Protein AF-A0A536VSL9-F1 (afdb_monomer)

Radius of gyration: 26.96 Å; Cα contacts (8 Å, |Δi|>4): 251; chains: 1; bounding box: 71×62×64 Å

pLDDT: mean 79.62, std 23.48, range [31.78, 98.75]

Mean predicted aligned error: 13.74 Å

Nearest PDB structures (foldseek):
  2zze-assembly2_B  TM=9.470E-01  e=4.689E-09  Pyrococcus horikoshii
  2zzf-assembly1_A  TM=9.453E-01  e=5.265E-09  Pyrococcus horikoshii
  2zzg-assembly1_A  TM=8.365E-01  e=2.085E-09  Pyrococcus horikoshii
  2ztg-assembly1_A  TM=9.487E-01  e=1.994E-08  Archaeoglobus fulgidus
  3wqy-assembly1_B  TM=8.021E-01  e=8.865E-09  Archaeoglobus fulgidus DSM 4304

Structure (mmCIF, N/CA/C/O backbone):
data_AF-A0A536VSL9-F1
#
_entry.id   AF-A0A536VSL9-F1
#
loop_
_atom_site.group_PDB
_atom_site.id
_atom_site.type_symbol
_atom_site.label_atom_id
_atom_site.label_alt_id
_atom_site.label_comp_id
_atom_site.label_asym_id
_atom_site.label_entity_id
_atom_site.label_seq_id
_atom_site.pdbx_PDB_ins_code
_atom_site.Cartn_x
_atom_site.Cartn_y
_atom_site.Cartn_z
_atom_site.occupancy
_atom_site.B_iso_or_equiv
_atom_site.auth_seq_id
_atom_site.auth_comp_id
_atom_site.auth_asym_id
_atom_site.auth_atom_id
_atom_site.pdbx_PDB_model_num
ATOM 1 N N . MET A 1 1 ? 54.864 -41.691 -30.977 1.00 49.59 1 MET A N 1
ATOM 2 C CA . MET A 1 1 ? 54.601 -41.263 -29.586 1.00 49.59 1 MET A CA 1
ATOM 3 C C . MET A 1 1 ? 53.127 -41.503 -29.324 1.00 49.59 1 MET A C 1
ATOM 5 O O . MET A 1 1 ? 52.297 -40.751 -29.809 1.00 49.59 1 MET A O 1
ATOM 9 N N . SER A 1 2 ? 52.822 -42.640 -28.704 1.00 42.19 2 SER A N 1
ATOM 10 C CA . SER A 1 2 ? 51.462 -43.147 -28.490 1.00 42.19 2 SER A CA 1
ATOM 11 C C . SER A 1 2 ? 50.954 -42.714 -27.110 1.00 42.19 2 SER A C 1
ATOM 13 O O . SER A 1 2 ? 51.758 -42.710 -26.176 1.00 42.19 2 SER A O 1
ATOM 15 N N . PRO A 1 3 ? 49.666 -42.371 -26.936 1.00 56.09 3 PRO A N 1
ATOM 16 C CA . PRO A 1 3 ? 49.126 -42.047 -25.624 1.00 56.09 3 PRO A CA 1
ATOM 17 C C . PRO A 1 3 ? 48.778 -43.335 -24.867 1.00 56.09 3 PRO A C 1
ATOM 19 O O . PRO A 1 3 ? 48.124 -44.231 -25.398 1.00 56.09 3 PRO A O 1
ATOM 22 N N . THR A 1 4 ? 49.225 -43.434 -23.620 1.00 57.88 4 THR A N 1
ATOM 23 C CA . THR A 1 4 ? 48.797 -44.472 -22.679 1.00 57.88 4 THR A CA 1
ATOM 24 C C . THR A 1 4 ? 47.417 -44.130 -22.096 1.00 57.88 4 THR A C 1
ATOM 26 O O . THR A 1 4 ? 47.161 -42.966 -21.781 1.00 57.88 4 THR A O 1
ATOM 29 N N . PRO A 1 5 ? 46.514 -45.112 -21.917 1.00 50.06 5 PRO A N 1
ATOM 30 C CA . PRO A 1 5 ? 45.227 -44.903 -21.262 1.00 50.06 5 PRO A CA 1
ATOM 31 C C . PRO A 1 5 ? 45.381 -44.990 -19.737 1.00 50.06 5 PRO A C 1
ATOM 33 O O . PRO A 1 5 ? 46.105 -45.843 -19.219 1.00 50.06 5 PRO A O 1
ATOM 36 N N . ARG A 1 6 ? 44.687 -44.119 -18.996 1.00 48.09 6 ARG A N 1
ATOM 37 C CA . ARG A 1 6 ? 44.617 -44.200 -17.532 1.00 48.09 6 ARG A CA 1
ATOM 38 C C . ARG A 1 6 ? 43.507 -45.176 -17.138 1.00 48.09 6 ARG A C 1
ATOM 40 O O . ARG A 1 6 ? 42.355 -45.001 -17.521 1.00 48.09 6 ARG A O 1
ATOM 47 N N . VAL A 1 7 ? 43.895 -46.203 -16.392 1.00 47.47 7 VAL A N 1
ATOM 48 C CA . VAL A 1 7 ? 43.052 -47.270 -15.842 1.00 47.47 7 VAL A CA 1
ATOM 49 C C . VAL A 1 7 ? 42.151 -46.711 -14.733 1.00 47.47 7 VAL A C 1
ATOM 51 O O . VAL A 1 7 ? 42.641 -46.051 -13.817 1.00 47.47 7 VAL A O 1
ATOM 54 N N . ALA A 1 8 ? 40.846 -46.981 -14.815 1.00 44.00 8 ALA A N 1
ATOM 55 C CA . ALA A 1 8 ? 39.887 -46.784 -13.730 1.00 44.00 8 ALA A CA 1
ATOM 56 C C . ALA A 1 8 ? 39.933 -47.997 -12.783 1.00 44.00 8 ALA A C 1
ATOM 58 O O . ALA A 1 8 ? 39.901 -49.139 -13.242 1.00 44.00 8 ALA A O 1
ATOM 59 N N . GLY A 1 9 ? 40.049 -47.752 -11.476 1.00 38.94 9 GLY A N 1
ATOM 60 C CA . GLY A 1 9 ? 40.022 -48.797 -10.448 1.00 38.94 9 GLY A CA 1
ATOM 61 C C . GLY A 1 9 ? 38.589 -49.252 -10.121 1.00 38.94 9 GLY A C 1
ATOM 62 O O . GLY A 1 9 ? 37.676 -48.430 -10.215 1.00 38.94 9 GLY A O 1
ATOM 63 N N . PRO A 1 10 ? 38.372 -50.527 -9.744 1.00 40.69 10 PRO A N 1
ATOM 64 C CA . PRO A 1 10 ? 37.062 -51.055 -9.378 1.00 40.69 10 PRO A CA 1
ATOM 65 C C . PRO A 1 10 ? 36.842 -51.082 -7.852 1.00 40.69 10 PRO A C 1
ATOM 67 O O . PRO A 1 10 ? 37.787 -51.255 -7.085 1.00 40.69 10 PRO A O 1
ATOM 70 N N . GLY A 1 11 ? 35.574 -50.984 -7.447 1.00 38.06 11 GLY A N 1
ATOM 71 C CA . GLY A 1 11 ? 35.075 -51.219 -6.085 1.00 38.06 11 GLY A CA 1
ATOM 72 C C . GLY A 1 11 ? 34.230 -50.042 -5.585 1.00 38.06 11 GLY A C 1
ATOM 73 O O . GLY A 1 11 ? 34.657 -48.901 -5.677 1.00 38.06 11 GLY A O 1
ATOM 74 N N . GLU A 1 12 ? 33.019 -50.190 -5.067 1.00 36.84 12 GLU A N 1
ATOM 75 C CA . GLU A 1 12 ? 32.182 -51.353 -4.795 1.00 36.84 12 GLU A CA 1
ATOM 76 C C . GLU A 1 12 ? 30.760 -50.820 -4.530 1.00 36.84 12 GLU A C 1
ATOM 78 O O . GLU A 1 12 ? 30.573 -49.644 -4.212 1.00 36.84 12 GLU A O 1
ATOM 83 N N . GLN A 1 13 ? 29.761 -51.663 -4.765 1.00 34.75 13 GLN A N 1
ATOM 84 C CA . GLN A 1 13 ? 28.334 -51.350 -4.740 1.00 34.75 13 GLN A CA 1
ATOM 85 C C . GLN A 1 13 ? 27.783 -51.118 -3.320 1.00 34.75 13 GLN A C 1
ATOM 87 O O . GLN A 1 13 ? 28.243 -51.734 -2.373 1.00 34.75 13 GLN A O 1
ATOM 92 N N . ALA A 1 14 ? 26.723 -50.298 -3.275 1.00 35.72 14 ALA A N 1
ATOM 93 C CA . ALA A 1 14 ? 25.501 -50.407 -2.463 1.00 35.72 14 ALA A CA 1
ATOM 94 C C . ALA A 1 14 ? 25.585 -50.562 -0.928 1.00 35.72 14 ALA A C 1
ATOM 96 O O . ALA A 1 14 ? 26.041 -51.574 -0.427 1.00 35.72 14 ALA A O 1
ATOM 97 N N . ASP A 1 15 ? 24.953 -49.628 -0.203 1.00 36.41 15 ASP A N 1
ATOM 98 C CA . ASP A 1 15 ? 24.080 -49.942 0.947 1.00 36.41 15 ASP A CA 1
ATOM 99 C C . ASP A 1 15 ? 23.302 -48.674 1.361 1.00 36.41 15 ASP A C 1
ATOM 101 O O . ASP A 1 15 ? 23.872 -47.611 1.589 1.00 36.41 15 ASP A O 1
ATOM 105 N N . ALA A 1 16 ? 21.986 -48.641 1.151 1.00 37.78 16 ALA A N 1
ATOM 106 C CA . ALA A 1 16 ? 20.950 -49.035 2.109 1.00 37.78 16 ALA A CA 1
ATOM 107 C C . ALA A 1 16 ? 20.692 -47.985 3.210 1.00 37.78 16 ALA A C 1
ATOM 109 O O . ALA A 1 16 ? 21.520 -47.682 4.062 1.00 37.78 16 ALA A O 1
ATOM 110 N N . CYS A 1 17 ? 19.470 -47.451 3.175 1.00 41.66 17 CYS A N 1
ATOM 111 C CA . CYS A 1 17 ? 18.843 -46.640 4.211 1.00 41.66 17 CYS A CA 1
ATOM 112 C C . CYS A 1 17 ? 18.723 -47.452 5.515 1.00 41.66 17 CYS A C 1
ATOM 114 O O . CYS A 1 17 ? 18.020 -48.468 5.516 1.00 41.66 17 CYS A O 1
ATOM 116 N N . PRO A 1 18 ? 19.337 -47.033 6.638 1.00 40.91 18 PRO A N 1
ATOM 117 C CA . PRO A 1 18 ? 19.103 -47.685 7.911 1.00 40.91 18 PRO A CA 1
ATOM 118 C C . PRO A 1 18 ? 17.904 -47.030 8.604 1.00 40.91 18 PRO A C 1
ATOM 120 O O . PRO A 1 18 ? 17.982 -45.940 9.167 1.00 40.91 18 PRO A O 1
ATOM 123 N N . LEU A 1 19 ? 16.776 -47.727 8.491 1.00 34.19 19 LEU A N 1
ATOM 124 C CA . LEU A 1 19 ? 15.775 -47.983 9.527 1.00 34.19 19 LEU A CA 1
ATOM 125 C C . LEU A 1 19 ? 15.792 -47.084 10.778 1.00 34.19 19 LEU A C 1
ATOM 127 O O . LEU A 1 19 ? 16.711 -47.099 11.595 1.00 34.19 19 LEU A O 1
ATOM 131 N N . GLN A 1 20 ? 14.636 -46.447 10.983 1.00 48.12 20 GLN A N 1
ATOM 132 C CA . GLN A 1 20 ? 13.841 -46.551 12.212 1.00 48.12 20 GLN A CA 1
ATOM 133 C C . GLN A 1 20 ? 14.631 -46.686 13.515 1.00 48.12 20 GLN A C 1
ATOM 135 O O . GLN A 1 20 ? 14.811 -47.767 14.079 1.00 48.12 20 GLN A O 1
ATOM 140 N N . ARG A 1 21 ? 14.947 -45.531 14.096 1.00 38.38 21 ARG A N 1
ATOM 141 C CA . ARG A 1 21 ? 15.192 -45.433 15.530 1.00 38.38 21 ARG A CA 1
ATOM 142 C C . ARG A 1 21 ? 13.845 -45.356 16.254 1.00 38.38 21 ARG A C 1
ATOM 144 O O . ARG A 1 21 ? 13.354 -44.281 16.579 1.00 38.38 21 ARG A O 1
ATOM 151 N N . CYS A 1 22 ? 13.241 -46.521 16.490 1.00 34.16 22 CYS A N 1
ATOM 152 C CA . CYS A 1 22 ? 12.203 -46.700 17.505 1.00 34.16 22 CYS A CA 1
ATOM 153 C C . CYS A 1 22 ? 12.775 -46.290 18.872 1.00 34.16 22 CYS A C 1
ATOM 155 O O . CYS A 1 22 ? 13.448 -47.091 19.524 1.00 34.16 22 CYS A O 1
ATOM 157 N N . LEU A 1 23 ? 12.515 -45.062 19.329 1.00 37.44 23 LEU A N 1
ATOM 158 C CA . LEU A 1 23 ? 12.654 -44.748 20.748 1.00 37.44 23 LEU A CA 1
ATOM 159 C C . LEU A 1 23 ? 11.422 -45.283 21.479 1.00 37.44 23 LEU A C 1
ATOM 161 O O . LEU A 1 23 ? 10.321 -44.749 21.375 1.00 37.44 23 LEU A O 1
ATOM 165 N N . ARG A 1 24 ? 11.636 -46.369 22.225 1.00 36.47 24 ARG A N 1
ATOM 166 C CA . ARG A 1 24 ? 10.722 -46.847 23.260 1.00 36.47 24 ARG A CA 1
ATOM 167 C C . ARG A 1 24 ? 10.603 -45.764 24.333 1.00 36.47 24 ARG A C 1
ATOM 169 O O . ARG A 1 24 ? 11.552 -45.555 25.082 1.00 36.47 24 ARG A O 1
ATOM 176 N N . ILE A 1 25 ? 9.445 -45.121 24.440 1.00 40.94 25 ILE A N 1
ATOM 177 C CA . ILE A 1 25 ? 9.066 -44.382 25.646 1.00 40.94 25 ILE A CA 1
ATOM 178 C C . ILE A 1 25 ? 8.183 -45.333 26.449 1.00 40.94 25 ILE A C 1
ATOM 180 O O . ILE A 1 25 ? 7.006 -45.513 26.154 1.00 40.94 25 ILE A O 1
ATOM 184 N N . SER A 1 26 ? 8.795 -46.024 27.408 1.00 36.81 26 SER A N 1
ATOM 185 C CA . SER A 1 26 ? 8.072 -46.782 28.424 1.00 36.81 26 SER A CA 1
ATOM 186 C C . SER A 1 26 ? 8.012 -45.955 29.701 1.00 36.81 26 SER A C 1
ATOM 188 O O . SER A 1 26 ? 9.016 -45.376 30.104 1.00 36.81 26 SER A O 1
ATOM 190 N N . SER A 1 27 ? 6.858 -46.039 30.360 1.00 36.03 27 SER A N 1
ATOM 191 C CA . SER A 1 27 ? 6.592 -45.709 31.765 1.00 36.03 27 SER A CA 1
ATOM 192 C C . SER A 1 27 ? 5.923 -44.359 32.064 1.00 36.03 27 SER A C 1
ATOM 194 O O . SER A 1 27 ? 6.547 -43.373 32.429 1.00 36.03 27 SER A O 1
ATOM 196 N N . THR A 1 28 ? 4.589 -44.404 31.980 1.00 44.69 28 THR A N 1
ATOM 197 C CA . THR A 1 28 ? 3.643 -44.095 33.072 1.00 44.69 28 THR A CA 1
ATOM 198 C C . THR A 1 28 ? 3.826 -42.795 33.863 1.00 44.69 28 THR A C 1
ATOM 200 O O . THR A 1 28 ? 4.454 -42.787 34.919 1.00 44.69 28 THR A O 1
ATOM 203 N N . ALA A 1 29 ? 3.082 -41.762 33.465 1.00 39.06 29 ALA A N 1
ATOM 204 C CA . ALA A 1 29 ? 2.339 -40.917 34.398 1.00 39.06 29 ALA A CA 1
ATOM 205 C C . ALA A 1 29 ? 1.127 -40.321 33.671 1.00 39.06 29 ALA A C 1
ATOM 207 O O . ALA A 1 29 ? 1.242 -39.732 32.601 1.00 39.06 29 ALA A O 1
ATOM 208 N N . SER A 1 30 ? -0.044 -40.559 34.252 1.00 47.94 30 SER A N 1
ATOM 209 C CA . SER A 1 30 ? -1.348 -40.148 33.757 1.00 47.94 30 SER A CA 1
ATOM 210 C C . SER A 1 30 ? -1.517 -38.636 33.887 1.00 47.94 30 SER A C 1
ATOM 212 O O . SER A 1 30 ? -1.572 -38.106 34.994 1.00 47.94 30 SER A O 1
ATOM 214 N N . ALA A 1 31 ? -1.632 -37.961 32.752 1.00 40.19 31 ALA A N 1
ATOM 215 C CA . ALA A 1 31 ? -2.385 -36.727 32.616 1.00 40.19 31 ALA A CA 1
ATOM 216 C C . ALA A 1 31 ? -2.907 -36.703 31.178 1.00 40.19 31 ALA A C 1
ATOM 218 O O . ALA A 1 31 ? -2.162 -36.428 30.240 1.00 40.19 31 ALA A O 1
ATOM 219 N N . ASN A 1 32 ? -4.182 -37.056 31.001 1.00 45.00 32 ASN A N 1
ATOM 220 C CA . ASN A 1 32 ? -4.891 -36.852 29.743 1.00 45.00 32 ASN A CA 1
ATOM 221 C C . ASN A 1 32 ? -4.967 -35.347 29.473 1.00 45.00 32 ASN A C 1
ATOM 223 O O . ASN A 1 32 ? -5.921 -34.681 29.870 1.00 45.00 32 ASN A O 1
ATOM 227 N N . ILE A 1 33 ? -3.967 -34.810 28.787 1.00 44.03 33 ILE A N 1
ATOM 228 C CA . ILE A 1 33 ? -4.129 -33.587 28.020 1.00 44.03 33 ILE A CA 1
ATOM 229 C C . ILE A 1 33 ? -4.331 -34.060 26.588 1.00 44.03 33 ILE A C 1
ATOM 231 O O . ILE A 1 33 ? -3.380 -34.314 25.853 1.00 44.03 33 ILE A O 1
ATOM 235 N N . CYS A 1 34 ? -5.599 -34.223 26.210 1.00 31.78 34 CYS A N 1
ATOM 236 C CA . CYS A 1 34 ? -5.987 -34.177 24.810 1.00 31.78 34 CYS A CA 1
ATOM 237 C C . CYS A 1 34 ? -5.637 -32.773 24.312 1.00 31.78 34 CYS A C 1
ATOM 239 O O . CYS A 1 34 ? -6.433 -31.849 24.454 1.00 31.78 34 CYS A O 1
ATOM 241 N N . ILE A 1 35 ? -4.425 -32.594 23.792 1.00 46.09 35 ILE A N 1
ATOM 242 C CA . ILE A 1 35 ? -4.116 -31.445 22.950 1.00 46.09 35 ILE A CA 1
ATOM 243 C C . ILE A 1 35 ? -4.846 -31.748 21.640 1.00 46.09 35 ILE A C 1
ATOM 245 O O . ILE A 1 35 ? -4.475 -32.722 20.981 1.00 46.09 35 ILE A O 1
ATOM 249 N N . PRO A 1 36 ? -5.918 -31.023 21.272 1.00 40.22 36 PRO A N 1
ATOM 250 C CA . PRO A 1 36 ? -6.515 -31.230 19.970 1.00 40.22 36 PRO A CA 1
ATOM 251 C C . PRO A 1 36 ? -5.444 -30.895 18.934 1.00 40.22 36 PRO A C 1
ATOM 253 O O . PRO A 1 36 ? -4.818 -29.834 18.975 1.00 40.22 36 PRO A O 1
ATOM 256 N N . GLU A 1 37 ? -5.224 -31.835 18.029 1.00 45.62 37 GLU A N 1
ATOM 257 C CA . GLU A 1 37 ? -4.345 -31.770 16.866 1.00 45.62 37 GLU A CA 1
ATOM 258 C C . GLU A 1 37 ? -4.908 -30.760 15.842 1.00 45.62 37 GLU A C 1
ATOM 260 O O . GLU A 1 37 ? -5.257 -31.113 14.724 1.00 45.62 37 GLU A O 1
ATOM 265 N N . LEU A 1 38 ? -5.114 -29.503 16.261 1.00 43.00 38 LEU A N 1
ATOM 266 C CA . LEU A 1 38 ? -5.757 -28.460 15.455 1.00 43.00 38 LEU A CA 1
ATOM 267 C C . LEU A 1 38 ? -5.401 -27.024 15.884 1.00 43.00 38 LEU A C 1
ATOM 269 O O . LEU A 1 38 ? -6.200 -26.109 15.728 1.00 43.00 38 LEU A O 1
ATOM 273 N N . PHE A 1 39 ? -4.206 -26.807 16.434 1.00 40.22 39 PHE A N 1
ATOM 274 C CA . PHE A 1 39 ? -3.676 -25.457 16.688 1.00 40.22 39 PHE A CA 1
ATOM 275 C C . PHE A 1 39 ? -2.197 -25.341 16.299 1.00 40.22 39 PHE A C 1
ATOM 277 O O . PHE A 1 39 ? -1.392 -24.702 16.976 1.00 40.22 39 PHE A O 1
ATOM 284 N N . LEU A 1 40 ? -1.823 -25.961 15.178 1.00 42.62 40 LEU A N 1
ATOM 285 C CA . LEU A 1 40 ? -0.590 -25.602 14.490 1.00 42.62 40 LEU A CA 1
ATOM 286 C C . LEU A 1 40 ? -0.900 -24.451 13.528 1.00 42.62 40 LEU A C 1
ATOM 288 O O . LEU A 1 40 ? -1.488 -24.650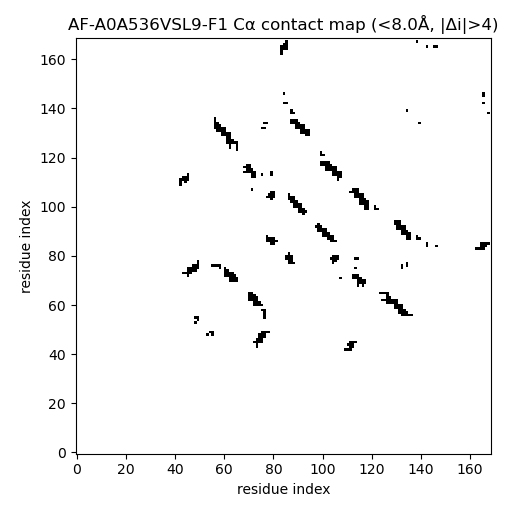 12.472 1.00 42.62 40 LEU A O 1
ATOM 292 N N . THR A 1 41 ? -0.487 -23.251 13.935 1.00 43.12 41 THR A N 1
ATOM 293 C CA . THR A 1 41 ? -0.093 -22.148 13.050 1.00 43.12 41 THR A CA 1
ATOM 294 C C . THR A 1 41 ? -1.117 -21.741 11.992 1.00 43.12 41 THR A C 1
ATOM 296 O O . THR A 1 41 ? -0.934 -22.013 10.806 1.00 43.12 41 THR A O 1
ATOM 299 N N . ASP A 1 42 ? -2.106 -20.941 12.389 1.00 48.22 42 ASP A N 1
ATOM 300 C CA . ASP A 1 42 ? -2.641 -19.933 11.472 1.00 48.22 42 ASP A CA 1
ATOM 301 C C . ASP A 1 42 ? -1.561 -18.849 11.316 1.00 48.22 42 ASP A C 1
ATOM 303 O O . ASP A 1 42 ? -1.605 -17.759 11.888 1.00 48.22 42 ASP A O 1
ATOM 307 N N . ALA A 1 43 ? -0.474 -19.204 10.629 1.00 51.22 43 ALA A N 1
ATOM 308 C CA . ALA A 1 43 ? 0.358 -18.206 9.996 1.00 51.22 43 ALA A CA 1
ATOM 309 C C . ALA A 1 43 ? -0.558 -17.577 8.944 1.00 51.22 43 ALA A C 1
ATOM 311 O O . ALA A 1 43 ? -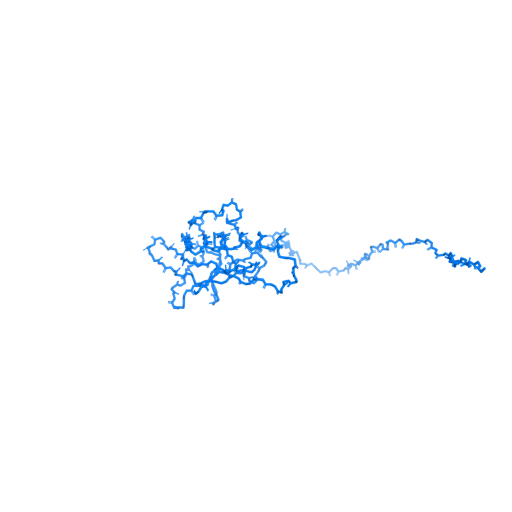0.738 -18.144 7.869 1.00 51.22 43 ALA A O 1
ATOM 312 N N . MET A 1 44 ? -1.218 -16.477 9.317 1.00 66.56 44 MET A N 1
ATOM 313 C CA . MET A 1 44 ? -2.208 -15.776 8.503 1.00 66.56 44 MET A CA 1
ATOM 314 C C . MET A 1 44 ? -1.534 -15.187 7.263 1.00 66.56 44 MET A C 1
ATOM 316 O O . MET A 1 44 ? -1.192 -14.004 7.223 1.00 66.56 44 MET A O 1
ATOM 320 N N . ILE A 1 45 ? -1.297 -16.025 6.256 1.00 90.56 45 ILE A N 1
ATOM 321 C CA . ILE A 1 45 ? -0.768 -15.602 4.965 1.00 90.56 45 ILE A CA 1
ATOM 322 C C . ILE A 1 45 ? -1.741 -14.566 4.406 1.00 90.56 45 ILE A C 1
ATOM 324 O O . ILE A 1 45 ? -2.915 -14.859 4.177 1.00 90.56 45 ILE A O 1
ATOM 328 N N . THR A 1 46 ? -1.250 -13.352 4.175 1.00 96.25 46 THR A N 1
ATOM 329 C CA . THR A 1 46 ? -2.055 -12.294 3.572 1.00 96.25 46 THR A CA 1
ATOM 330 C C . THR A 1 46 ? -2.397 -12.688 2.134 1.00 96.25 46 THR A C 1
ATOM 332 O O . THR A 1 46 ? -1.503 -12.974 1.333 1.00 96.25 46 THR A O 1
ATOM 335 N N . ALA A 1 47 ? -3.678 -12.660 1.763 1.00 97.69 47 ALA A N 1
ATOM 336 C CA . ALA A 1 47 ? -4.085 -12.876 0.377 1.00 97.69 47 ALA A CA 1
ATOM 337 C C . ALA A 1 47 ? -3.644 -11.692 -0.508 1.00 97.69 47 ALA A C 1
ATOM 339 O O . ALA A 1 47 ? -4.008 -10.537 -0.274 1.00 97.69 47 ALA A O 1
ATOM 340 N N . LEU A 1 48 ? -2.835 -11.972 -1.531 1.00 97.75 48 LEU A N 1
ATOM 341 C CA . LEU A 1 48 ? -2.184 -10.961 -2.369 1.00 97.75 48 LEU A CA 1
ATOM 342 C C . LEU A 1 48 ? -2.998 -10.694 -3.640 1.00 97.75 48 LEU A C 1
ATOM 344 O O . LEU A 1 48 ? -2.683 -11.221 -4.704 1.00 97.75 48 LEU A O 1
ATOM 348 N N . LEU A 1 49 ? -4.025 -9.850 -3.530 1.00 98.31 49 LEU A N 1
ATOM 349 C CA . LEU A 1 49 ? -5.011 -9.596 -4.592 1.00 98.31 49 LEU A CA 1
ATOM 350 C C . LEU A 1 49 ? -4.388 -9.045 -5.886 1.00 98.31 49 LEU A C 1
ATOM 352 O O . LEU A 1 49 ? -4.883 -9.307 -6.976 1.00 98.31 49 LEU A O 1
ATOM 356 N N . PHE A 1 50 ? -3.264 -8.329 -5.782 1.00 96.88 50 PHE A N 1
ATOM 357 C CA . PHE A 1 50 ? -2.536 -7.798 -6.941 1.00 96.88 50 PHE A CA 1
ATOM 358 C C . PHE A 1 50 ? -1.936 -8.882 -7.853 1.00 96.88 50 PHE A C 1
ATOM 360 O O . PHE A 1 50 ? -1.483 -8.564 -8.952 1.00 96.88 50 PHE A O 1
ATOM 367 N N . ARG A 1 51 ? -1.860 -10.140 -7.392 1.00 95.75 51 ARG A N 1
ATOM 368 C CA . ARG A 1 51 ? -1.433 -11.273 -8.229 1.00 95.75 51 ARG A CA 1
ATOM 369 C C . ARG A 1 51 ? -2.540 -11.743 -9.165 1.00 95.75 51 ARG A C 1
ATOM 371 O O . ARG A 1 51 ? -2.224 -12.231 -10.244 1.00 95.75 51 ARG A O 1
ATOM 378 N N . ASP A 1 52 ? -3.791 -11.582 -8.746 1.00 97.12 52 ASP A N 1
ATOM 379 C CA . ASP A 1 52 ? -4.965 -12.001 -9.508 1.00 97.12 52 ASP A CA 1
ATOM 380 C C . ASP A 1 52 ? -5.421 -10.885 -10.457 1.00 97.12 52 ASP A C 1
ATOM 382 O O . ASP A 1 52 ? -5.721 -11.142 -11.621 1.00 97.12 52 ASP A O 1
ATOM 386 N N . ASP A 1 53 ? -5.407 -9.633 -9.984 1.00 97.81 53 ASP A N 1
ATOM 387 C CA . ASP A 1 53 ? -5.700 -8.445 -10.789 1.00 97.81 53 ASP A CA 1
ATOM 388 C C . ASP A 1 53 ? -4.719 -7.305 -10.472 1.00 97.81 53 ASP A C 1
ATOM 390 O O . ASP A 1 53 ? -4.816 -6.612 -9.456 1.00 97.81 53 ASP A O 1
ATOM 394 N N . ALA A 1 54 ? -3.769 -7.081 -11.383 1.00 96.81 54 ALA A N 1
ATOM 395 C CA . ALA A 1 54 ? -2.759 -6.033 -11.253 1.00 96.81 54 ALA A CA 1
ATOM 396 C C . ALA A 1 54 ? -3.318 -4.602 -11.414 1.00 96.81 54 ALA A C 1
ATOM 398 O O . ALA A 1 54 ? -2.617 -3.641 -11.080 1.00 96.81 54 ALA A O 1
ATOM 399 N N . TYR A 1 55 ? -4.545 -4.448 -11.926 1.00 97.81 55 TYR A N 1
ATOM 400 C CA . TYR A 1 55 ? -5.200 -3.157 -12.167 1.00 97.81 55 TYR A CA 1
ATOM 401 C C . TYR A 1 55 ? -6.227 -2.786 -11.092 1.00 97.81 55 TYR A C 1
ATOM 403 O O . TYR A 1 55 ? -6.790 -1.686 -11.146 1.00 97.81 55 TYR A O 1
ATOM 411 N N . LEU A 1 56 ? -6.447 -3.658 -10.105 1.00 98.31 56 LEU A N 1
ATOM 412 C CA . LEU A 1 56 ? -7.322 -3.391 -8.972 1.00 98.31 56 LEU A CA 1
ATOM 413 C C . LEU A 1 56 ? -6.755 -2.254 -8.106 1.00 98.31 56 LEU A C 1
ATOM 415 O O . LEU A 1 56 ? -5.642 -2.335 -7.585 1.00 98.31 56 LEU A O 1
ATOM 419 N N . LYS A 1 57 ? -7.534 -1.178 -7.956 1.00 98.44 57 LYS A N 1
ATOM 420 C CA . LYS A 1 57 ? -7.100 0.073 -7.295 1.00 98.44 57 LYS A CA 1
ATOM 421 C C . LYS A 1 57 ? -7.660 0.242 -5.892 1.00 98.44 57 LYS A C 1
ATOM 423 O O . LYS A 1 57 ? -7.092 0.975 -5.087 1.00 98.44 57 LYS A O 1
ATOM 428 N N . THR A 1 58 ? -8.781 -0.419 -5.627 1.00 98.44 58 THR A N 1
ATOM 429 C CA . THR A 1 58 ? -9.464 -0.400 -4.341 1.00 98.44 58 THR A CA 1
ATOM 430 C C . THR A 1 58 ? -9.909 -1.801 -3.954 1.00 98.44 58 THR A C 1
ATOM 432 O O . THR A 1 58 ? -10.182 -2.639 -4.812 1.00 98.44 58 THR A O 1
ATOM 435 N N . ALA A 1 59 ? -9.951 -2.078 -2.655 1.00 98.50 59 ALA A N 1
ATOM 436 C CA . ALA A 1 59 ? -10.427 -3.349 -2.113 1.00 98.50 59 ALA A CA 1
ATOM 437 C C . ALA A 1 59 ? -10.903 -3.161 -0.670 1.00 98.50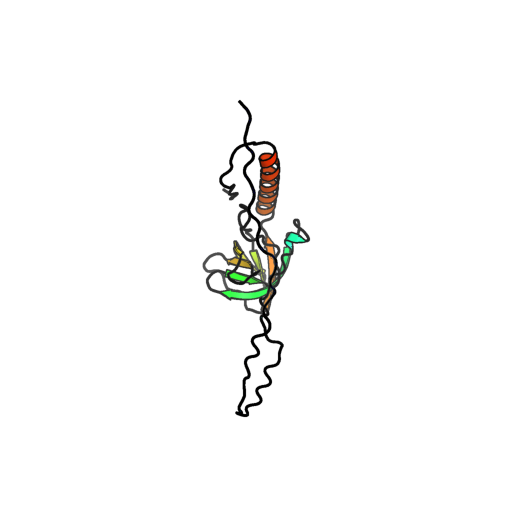 59 ALA A C 1
ATOM 439 O O . ALA A 1 59 ? -10.651 -2.126 -0.067 1.00 98.50 59 ALA A O 1
ATOM 440 N N . SER A 1 60 ? -11.565 -4.164 -0.100 1.00 98.44 60 SER A N 1
ATOM 441 C CA . SER A 1 60 ? -11.883 -4.216 1.331 1.00 98.44 60 SER A CA 1
ATOM 442 C C . SER A 1 60 ? -11.014 -5.274 2.005 1.00 98.44 60 SER A C 1
ATOM 444 O O . SER A 1 60 ? -10.856 -6.364 1.452 1.00 98.44 60 SER A O 1
ATOM 446 N N . ALA A 1 61 ? -10.497 -4.995 3.200 1.00 98.25 61 ALA A N 1
ATOM 447 C CA . ALA A 1 61 ? -9.780 -5.979 4.016 1.00 98.25 61 ALA A CA 1
ATOM 448 C C . ALA A 1 61 ? -10.048 -5.787 5.503 1.00 98.25 61 ALA A C 1
ATOM 450 O O . ALA A 1 61 ? -10.470 -4.716 5.941 1.00 98.25 61 ALA A O 1
ATOM 451 N N . ARG A 1 62 ? -9.769 -6.837 6.270 1.00 98.25 62 ARG A N 1
ATOM 452 C CA . ARG A 1 62 ? -9.868 -6.846 7.725 1.00 98.25 62 ARG A CA 1
ATOM 453 C C . ARG A 1 62 ? -8.485 -6.715 8.352 1.00 98.25 62 ARG A C 1
ATOM 455 O O . ARG A 1 62 ? -7.544 -7.385 7.925 1.00 98.25 62 ARG A O 1
ATOM 462 N N . VAL A 1 63 ? -8.383 -5.894 9.391 1.00 97.81 63 VAL A N 1
ATOM 463 C CA . VAL A 1 63 ? -7.165 -5.744 10.193 1.00 97.81 63 VAL A CA 1
ATOM 464 C C . VAL A 1 63 ? -6.917 -7.011 11.001 1.00 97.81 63 VAL A C 1
ATOM 466 O O . VAL A 1 63 ? -7.780 -7.442 11.766 1.00 97.81 63 VAL A O 1
ATOM 469 N N . LEU A 1 64 ? -5.735 -7.601 10.840 1.00 96.12 64 LEU A N 1
ATOM 470 C CA . LEU A 1 64 ? -5.306 -8.775 11.602 1.00 96.12 64 LEU A CA 1
ATOM 471 C C . LEU A 1 64 ? -4.416 -8.397 12.779 1.00 96.12 64 LEU A C 1
ATOM 473 O O . LEU A 1 64 ? -4.568 -8.948 13.866 1.00 96.12 64 LEU A O 1
ATOM 477 N N . ALA A 1 65 ? -3.505 -7.449 12.571 1.00 94.81 65 ALA A N 1
ATOM 478 C CA . ALA A 1 65 ? -2.589 -6.997 13.604 1.00 94.81 65 ALA A CA 1
ATOM 479 C C . ALA A 1 65 ? -2.225 -5.528 13.412 1.00 94.81 65 ALA A C 1
ATOM 481 O O . ALA A 1 65 ? -2.143 -5.017 12.292 1.00 94.81 65 ALA A O 1
ATOM 482 N N . VAL A 1 66 ? -1.962 -4.859 14.532 1.00 94.62 66 VAL A N 1
ATOM 483 C CA . VAL A 1 66 ? -1.403 -3.512 14.555 1.00 94.62 66 VAL A CA 1
ATOM 484 C C . VAL A 1 66 ? -0.249 -3.493 15.541 1.00 94.62 66 VAL A C 1
ATOM 486 O O . VAL A 1 66 ? -0.415 -3.814 16.716 1.00 94.62 66 VAL A O 1
ATOM 489 N N . HIS A 1 67 ? 0.925 -3.108 15.064 1.00 89.06 67 HIS A N 1
ATOM 490 C CA . HIS A 1 67 ? 2.144 -3.041 15.860 1.00 89.06 67 HIS A CA 1
ATOM 491 C C . HIS A 1 67 ? 2.879 -1.725 15.575 1.00 89.06 67 HIS A C 1
ATOM 493 O O . HIS A 1 67 ? 2.442 -0.909 14.763 1.00 89.06 67 HIS A O 1
ATOM 499 N N . GLU A 1 68 ? 4.019 -1.499 16.225 1.00 87.88 68 GLU A N 1
ATOM 500 C CA . GLU A 1 68 ? 4.751 -0.234 16.107 1.00 87.88 68 GLU A CA 1
ATOM 501 C C . GLU A 1 68 ? 5.125 0.120 14.662 1.00 87.88 68 GLU A C 1
ATOM 503 O O . GLU A 1 68 ? 4.938 1.254 14.229 1.00 87.88 68 GLU A O 1
ATOM 508 N N . LEU A 1 69 ? 5.563 -0.887 13.905 1.00 88.12 69 LEU A N 1
ATOM 509 C CA . LEU A 1 69 ? 6.082 -0.732 12.548 1.00 88.12 69 LEU A CA 1
ATOM 510 C C . LEU A 1 69 ? 5.004 -0.665 11.450 1.00 88.12 69 LEU A C 1
ATOM 512 O O . LEU A 1 69 ? 5.353 -0.489 10.285 1.00 88.12 69 LEU A O 1
ATOM 516 N N . GLY A 1 70 ? 3.718 -0.861 11.767 1.00 94.94 70 GLY A N 1
ATOM 517 C CA . GLY A 1 70 ? 2.672 -0.927 10.743 1.00 94.94 70 GLY A CA 1
ATOM 518 C C . GLY A 1 70 ? 1.449 -1.784 11.068 1.00 94.94 70 GLY A C 1
ATOM 519 O O . GLY A 1 70 ? 1.227 -2.198 12.206 1.00 94.94 70 GLY A O 1
ATOM 520 N N . ILE A 1 71 ? 0.651 -2.006 10.026 1.00 97.25 71 ILE A N 1
ATOM 521 C CA . ILE A 1 71 ? -0.657 -2.669 10.052 1.00 97.25 71 ILE A CA 1
ATOM 522 C C . ILE A 1 71 ? -0.612 -3.886 9.121 1.00 97.25 71 ILE A C 1
ATOM 524 O O . ILE A 1 71 ? -0.190 -3.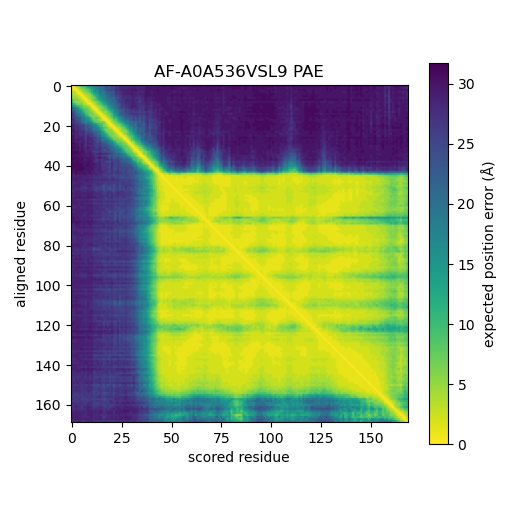768 7.966 1.00 97.25 71 ILE A O 1
ATOM 528 N N . GLU A 1 72 ? -1.074 -5.040 9.593 1.00 97.44 72 GLU A N 1
ATOM 529 C CA . GLU A 1 72 ? -1.204 -6.266 8.796 1.00 97.44 72 GLU A CA 1
ATOM 530 C C . GLU A 1 72 ? -2.684 -6.596 8.551 1.00 97.44 72 GLU A C 1
ATOM 532 O O . GLU A 1 72 ? -3.532 -6.417 9.431 1.00 97.44 72 GLU A O 1
ATOM 537 N N . LEU A 1 73 ? -2.998 -7.065 7.340 1.00 98.00 73 LEU A N 1
ATOM 538 C CA . LEU A 1 73 ? -4.364 -7.282 6.848 1.00 98.00 73 LEU A CA 1
ATOM 539 C C . LEU A 1 73 ? -4.556 -8.724 6.354 1.00 98.00 73 LEU A C 1
ATOM 541 O O . LEU A 1 73 ? -3.587 -9.392 5.986 1.00 98.00 73 LEU A O 1
ATOM 545 N N . ASP A 1 74 ? -5.811 -9.183 6.293 1.00 97.75 74 ASP A N 1
ATOM 546 C CA . ASP A 1 74 ? -6.164 -10.515 5.766 1.00 97.75 74 ASP A CA 1
ATOM 547 C C . ASP A 1 74 ? -5.906 -10.637 4.260 1.00 97.75 74 ASP A C 1
ATOM 549 O O . ASP A 1 74 ? -5.543 -11.700 3.759 1.00 97.75 74 ASP A O 1
ATOM 553 N N . ARG A 1 75 ? -6.050 -9.526 3.538 1.00 98.38 75 ARG A N 1
ATOM 554 C CA . ARG A 1 75 ? -5.780 -9.406 2.109 1.00 98.38 75 ARG A CA 1
ATOM 555 C C . ARG A 1 75 ? -5.294 -8.0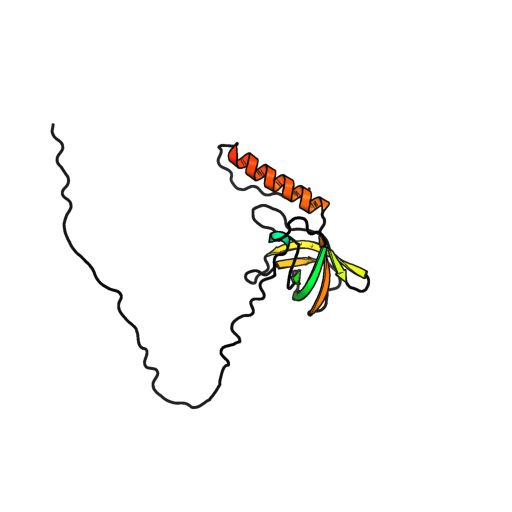06 1.766 1.00 98.38 75 ARG A C 1
ATOM 557 O O . ARG A 1 75 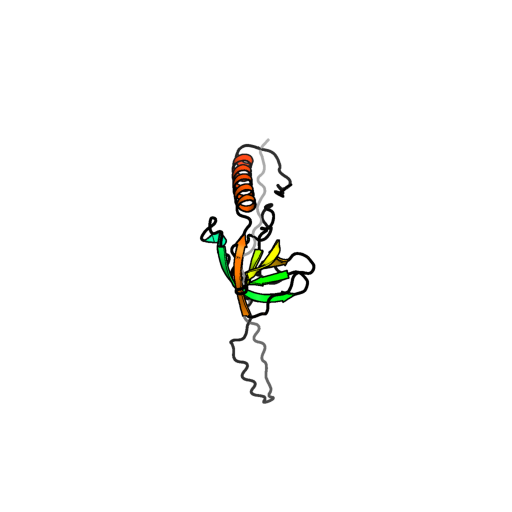? -5.586 -7.052 2.486 1.00 98.38 75 ARG A O 1
ATOM 564 N N . THR A 1 76 ? -4.582 -7.856 0.656 1.00 98.56 76 THR A N 1
ATOM 565 C CA . THR A 1 76 ? -4.126 -6.535 0.212 1.00 98.56 76 THR A CA 1
ATOM 566 C C . THR A 1 76 ? -3.941 -6.430 -1.298 1.00 98.56 76 THR A C 1
ATOM 568 O O . THR A 1 76 ? -3.581 -7.394 -1.974 1.00 98.56 76 THR A O 1
ATOM 571 N N . ILE A 1 77 ? -4.171 -5.221 -1.811 1.00 98.56 77 ILE A N 1
ATOM 572 C CA . ILE A 1 77 ? -3.816 -4.783 -3.169 1.00 98.56 77 ILE A CA 1
ATOM 573 C C . ILE A 1 77 ? -2.465 -4.053 -3.211 1.00 98.56 77 ILE A C 1
ATOM 575 O O . ILE A 1 77 ? -1.915 -3.841 -4.295 1.00 98.56 77 ILE A O 1
ATOM 579 N N . PHE A 1 78 ? -1.906 -3.683 -2.054 1.00 98.62 78 PHE A N 1
ATOM 580 C CA . PHE A 1 78 ? -0.605 -3.029 -1.963 1.00 98.62 78 PHE A CA 1
ATOM 581 C C . PHE A 1 78 ? 0.504 -4.041 -2.247 1.00 98.62 78 PHE A C 1
ATOM 583 O O . PHE A 1 78 ? 0.587 -5.099 -1.622 1.00 98.62 78 PHE A O 1
ATOM 590 N N . TYR A 1 79 ? 1.381 -3.706 -3.187 1.00 98.06 79 TYR A N 1
ATOM 591 C CA . TYR A 1 79 ? 2.560 -4.495 -3.489 1.00 98.06 79 TYR A CA 1
ATOM 592 C C . TYR A 1 79 ? 3.640 -4.189 -2.441 1.00 98.06 79 TYR A C 1
ATOM 594 O O . TYR A 1 79 ? 4.064 -3.034 -2.328 1.00 98.06 79 TYR A O 1
ATOM 602 N N . PRO A 1 80 ? 4.097 -5.181 -1.656 1.00 97.75 80 PRO A N 1
ATOM 603 C CA . PRO A 1 80 ? 5.213 -4.977 -0.749 1.00 97.75 80 PRO A CA 1
ATOM 604 C C . PRO A 1 80 ? 6.516 -4.859 -1.536 1.00 97.75 80 PRO A C 1
ATOM 606 O O . PRO A 1 80 ? 6.720 -5.604 -2.494 1.00 97.75 80 PRO A O 1
ATOM 609 N N . LEU A 1 81 ? 7.432 -3.994 -1.089 1.00 96.50 81 LEU A N 1
ATOM 610 C CA . LEU A 1 81 ? 8.750 -3.848 -1.707 1.00 96.50 81 LEU A CA 1
ATOM 611 C C . LEU A 1 81 ? 9.400 -5.219 -1.965 1.00 96.50 81 LEU A C 1
ATOM 613 O O . LEU A 1 81 ? 9.518 -6.062 -1.066 1.00 96.50 81 LEU A O 1
ATOM 617 N N . GLY A 1 82 ? 9.852 -5.432 -3.200 1.00 93.38 82 GLY A N 1
ATOM 618 C CA . GLY A 1 82 ? 10.425 -6.706 -3.619 1.00 93.38 82 GLY A CA 1
ATOM 619 C C . GLY A 1 82 ? 10.794 -6.738 -5.097 1.00 93.38 82 GLY A C 1
ATOM 620 O O . GLY A 1 82 ? 10.198 -6.040 -5.913 1.00 93.38 82 GLY A O 1
ATOM 621 N N . GLY A 1 83 ? 11.793 -7.557 -5.445 1.00 87.62 83 GLY A N 1
ATOM 622 C CA . GLY A 1 83 ? 12.234 -7.723 -6.836 1.00 87.62 83 GLY A CA 1
ATOM 623 C C . GLY A 1 83 ? 12.785 -6.440 -7.466 1.00 87.62 83 GLY A C 1
ATOM 624 O O . GLY A 1 83 ? 12.643 -6.249 -8.665 1.00 87.62 83 GLY A O 1
ATOM 625 N N . GLY A 1 84 ? 13.342 -5.537 -6.652 1.00 87.62 84 GLY A N 1
ATOM 626 C CA . GLY A 1 84 ? 13.828 -4.230 -7.102 1.00 87.62 84 GLY A CA 1
ATOM 627 C C . GLY A 1 84 ? 12.745 -3.160 -7.260 1.00 87.62 84 GLY A C 1
ATOM 628 O O . GLY A 1 84 ? 13.086 -2.004 -7.463 1.00 87.62 84 GLY A O 1
ATOM 629 N N . GLN A 1 85 ? 11.461 -3.496 -7.123 1.00 91.88 85 GLN A N 1
ATOM 630 C CA . GLN A 1 85 ? 10.368 -2.527 -7.183 1.00 91.88 85 GLN A CA 1
ATOM 631 C C . GLN A 1 85 ? 10.036 -1.988 -5.787 1.00 91.88 85 GLN A C 1
ATOM 633 O O . GLN A 1 85 ? 9.841 -2.769 -4.849 1.00 91.88 85 GLN A O 1
ATOM 638 N N . ALA A 1 86 ? 9.950 -0.661 -5.666 1.00 95.00 86 ALA A N 1
ATOM 639 C CA . ALA A 1 86 ? 9.500 0.012 -4.453 1.00 95.00 86 ALA A CA 1
ATOM 640 C C . ALA A 1 86 ? 8.109 -0.453 -3.996 1.00 95.00 86 ALA A C 1
ATOM 642 O O . ALA A 1 86 ? 7.260 -0.832 -4.803 1.00 95.00 86 ALA A O 1
ATOM 643 N N . GLY A 1 87 ? 7.894 -0.396 -2.680 1.00 97.38 87 GLY A N 1
ATOM 644 C CA . GLY A 1 87 ? 6.601 -0.668 -2.076 1.00 97.38 87 GLY A CA 1
ATOM 645 C C . GLY A 1 87 ? 5.560 0.371 -2.478 1.00 97.38 87 GLY A C 1
ATOM 646 O O . GLY A 1 87 ? 5.868 1.531 -2.795 1.00 97.38 87 GLY A O 1
ATOM 647 N N . ASP A 1 88 ? 4.314 -0.073 -2.466 1.00 98.31 88 ASP A N 1
ATOM 648 C CA . ASP A 1 88 ? 3.181 0.782 -2.756 1.00 98.31 88 ASP A CA 1
ATOM 649 C C . ASP A 1 88 ? 2.865 1.760 -1.629 1.00 98.31 88 ASP A C 1
ATOM 651 O O . ASP A 1 88 ? 3.046 1.466 -0.444 1.00 98.31 88 ASP A O 1
ATOM 655 N N . THR A 1 89 ? 2.313 2.900 -2.035 1.00 98.56 89 THR A N 1
ATOM 656 C CA . THR A 1 89 ? 1.782 3.956 -1.172 1.00 98.56 89 THR A CA 1
ATOM 657 C C . THR A 1 89 ? 0.297 4.146 -1.452 1.00 98.56 89 THR A C 1
ATOM 659 O O . THR A 1 89 ? -0.218 3.673 -2.467 1.00 98.56 89 THR A O 1
ATOM 662 N N . GLY A 1 90 ? -0.415 4.819 -0.551 1.00 98.25 90 GLY A N 1
ATOM 663 C CA . GLY A 1 90 ? -1.859 4.998 -0.685 1.00 98.25 90 GLY A CA 1
ATOM 664 C C . GLY A 1 90 ? -2.515 5.351 0.639 1.00 98.25 90 GLY A C 1
ATOM 665 O O . GLY A 1 90 ? -1.961 6.120 1.429 1.00 98.25 90 GLY A O 1
ATOM 666 N N . ALA A 1 91 ? -3.693 4.794 0.897 1.00 98.31 91 ALA A N 1
ATOM 667 C CA . ALA A 1 91 ? -4.361 4.909 2.180 1.00 98.31 91 ALA A CA 1
ATOM 668 C C . ALA A 1 91 ? -5.265 3.725 2.520 1.00 98.31 91 ALA A C 1
ATOM 670 O O . ALA A 1 91 ? -5.732 2.985 1.654 1.00 98.31 91 ALA A O 1
ATOM 671 N N . LEU A 1 92 ? -5.536 3.610 3.817 1.00 98.44 92 LEU A N 1
ATOM 672 C CA . LEU A 1 92 ? -6.631 2.824 4.366 1.00 98.44 92 LEU A CA 1
ATOM 673 C C . LEU A 1 92 ? -7.734 3.791 4.811 1.00 98.44 92 LEU A C 1
ATOM 675 O O . LEU A 1 92 ? -7.462 4.752 5.533 1.00 98.44 92 LEU A O 1
ATOM 679 N N . LEU A 1 93 ? -8.960 3.557 4.362 1.00 98.06 93 LEU A N 1
ATOM 680 C CA . LEU A 1 93 ? -10.134 4.370 4.659 1.00 98.06 93 LEU A CA 1
ATOM 681 C C . LEU A 1 93 ? -11.041 3.619 5.628 1.00 98.06 93 LEU A C 1
ATOM 683 O O . LEU A 1 93 ? -11.432 2.474 5.372 1.00 98.06 93 LEU A O 1
ATOM 687 N N . ARG A 1 94 ? -11.394 4.278 6.728 1.00 97.06 94 ARG A N 1
ATOM 688 C CA . ARG A 1 94 ? -12.387 3.787 7.683 1.00 97.06 94 ARG A CA 1
ATOM 689 C C . ARG A 1 94 ? -13.802 4.114 7.209 1.00 97.06 94 ARG A C 1
ATOM 691 O O . ARG A 1 94 ? -14.024 5.061 6.456 1.00 97.06 94 ARG A O 1
ATOM 698 N N . ALA A 1 95 ? -14.789 3.390 7.734 1.00 94.25 95 ALA A N 1
ATOM 699 C CA . ALA A 1 95 ? -16.205 3.634 7.436 1.00 94.25 95 ALA A CA 1
ATOM 700 C C . ALA A 1 95 ? -16.699 5.031 7.870 1.00 94.25 95 ALA A C 1
ATOM 702 O O . ALA A 1 95 ? -17.648 5.554 7.294 1.00 94.25 95 ALA A O 1
ATOM 703 N N . ASN A 1 96 ? -16.048 5.651 8.860 1.00 92.75 96 ASN A N 1
ATOM 704 C CA . ASN A 1 96 ? -16.350 7.012 9.318 1.00 92.75 96 ASN A CA 1
ATOM 705 C C . ASN A 1 96 ? -15.742 8.116 8.420 1.00 92.75 96 ASN A C 1
ATOM 707 O O . ASN A 1 96 ? -15.879 9.294 8.739 1.00 92.75 96 ASN A O 1
ATOM 711 N N . GLY A 1 97 ? -15.066 7.750 7.323 1.00 92.31 97 GLY A N 1
ATOM 712 C CA . GLY A 1 97 ? -14.409 8.679 6.400 1.00 92.31 97 GLY A CA 1
ATOM 713 C C . GLY A 1 97 ? -12.980 9.069 6.790 1.00 92.31 97 GLY A C 1
ATOM 714 O O . GLY A 1 97 ? -12.331 9.804 6.047 1.00 92.31 97 GLY A O 1
ATOM 715 N N . GLU A 1 98 ? -12.460 8.581 7.920 1.00 95.56 98 GLU A N 1
ATOM 716 C CA . GLU A 1 98 ? -11.072 8.819 8.306 1.00 95.56 98 GLU A CA 1
ATOM 717 C C . GLU A 1 98 ? -10.099 8.100 7.363 1.00 95.56 98 GLU A C 1
ATOM 719 O O . GLU A 1 98 ? -10.286 6.936 6.998 1.00 95.56 98 GLU A O 1
ATOM 724 N N . ARG A 1 99 ? -9.025 8.804 6.997 1.00 96.50 99 ARG A N 1
ATOM 725 C CA . ARG A 1 99 ? -7.988 8.325 6.085 1.00 96.50 99 ARG A CA 1
ATOM 726 C C . ARG A 1 99 ? -6.682 8.115 6.838 1.00 96.50 99 ARG A C 1
ATOM 728 O O . ARG A 1 99 ? -6.170 9.048 7.448 1.00 96.50 99 ARG A O 1
ATOM 735 N N . ILE A 1 100 ? -6.107 6.922 6.717 1.00 97.50 100 ILE A N 1
ATOM 736 C CA . ILE A 1 100 ? -4.785 6.561 7.239 1.00 97.50 100 ILE A CA 1
ATOM 737 C C . ILE A 1 100 ? -3.817 6.475 6.051 1.00 97.50 100 ILE A C 1
ATOM 739 O O . ILE A 1 100 ? -3.845 5.479 5.324 1.00 97.50 100 ILE A O 1
ATOM 743 N N . PRO A 1 101 ? -2.981 7.502 5.800 1.00 97.88 101 PRO A N 1
ATOM 744 C CA . PRO A 1 101 ? -1.991 7.462 4.731 1.00 97.88 101 PRO A CA 1
ATOM 745 C C . PRO A 1 101 ? -0.973 6.347 4.966 1.00 97.88 101 PRO A C 1
ATOM 747 O O . PRO A 1 101 ? -0.404 6.250 6.054 1.00 97.88 101 PRO A O 1
ATOM 750 N N . ILE A 1 102 ? -0.719 5.549 3.932 1.00 98.06 102 ILE A N 1
ATOM 751 C CA . ILE A 1 102 ? 0.318 4.518 3.901 1.00 98.06 102 ILE A CA 1
ATOM 752 C C . ILE A 1 102 ? 1.488 5.052 3.081 1.00 98.06 102 ILE A C 1
ATOM 754 O O . ILE A 1 102 ? 1.344 5.327 1.886 1.00 98.06 102 ILE A O 1
ATOM 758 N N . LEU A 1 103 ? 2.635 5.218 3.740 1.00 97.56 103 LEU A N 1
ATOM 759 C CA . LEU A 1 103 ? 3.856 5.757 3.138 1.00 97.56 103 LEU A CA 1
ATOM 760 C C . LEU A 1 103 ? 4.699 4.686 2.455 1.00 97.56 103 LEU A C 1
ATOM 762 O O . LEU A 1 103 ? 5.544 5.015 1.628 1.00 97.56 103 LEU A O 1
ATOM 766 N N . ASP A 1 104 ? 4.502 3.423 2.826 1.00 97.50 104 ASP A N 1
ATOM 767 C CA . ASP A 1 104 ? 5.252 2.304 2.278 1.00 97.50 104 ASP A CA 1
ATOM 768 C C . ASP A 1 104 ? 4.568 0.971 2.593 1.00 97.50 104 ASP A C 1
ATOM 770 O O . ASP A 1 104 ? 3.817 0.851 3.566 1.00 97.50 104 ASP A O 1
ATOM 774 N N . THR A 1 105 ? 4.885 -0.054 1.809 1.00 98.25 105 THR A N 1
ATOM 775 C CA . THR A 1 105 ? 4.405 -1.420 2.021 1.00 98.25 105 THR A CA 1
ATOM 776 C C . THR A 1 105 ? 5.579 -2.384 1.982 1.00 98.25 105 THR A C 1
ATOM 778 O O . THR A 1 105 ? 6.378 -2.399 1.043 1.00 98.25 105 THR A O 1
ATOM 781 N N . ARG A 1 106 ? 5.692 -3.225 3.009 1.00 97.62 106 ARG A N 1
ATOM 782 C CA . ARG A 1 106 ? 6.811 -4.147 3.217 1.00 97.62 106 ARG A CA 1
ATOM 783 C C . ARG A 1 106 ? 6.302 -5.563 3.447 1.00 97.62 106 ARG A C 1
ATOM 785 O O . ARG A 1 106 ? 5.166 -5.770 3.858 1.00 97.62 106 ARG A O 1
ATOM 792 N N . LYS A 1 107 ? 7.155 -6.553 3.196 1.00 96.44 107 LYS A N 1
ATOM 793 C CA . LYS A 1 107 ? 6.918 -7.904 3.719 1.00 96.44 107 LYS A CA 1
ATOM 794 C C . LYS A 1 107 ? 6.977 -7.820 5.245 1.00 96.44 107 LYS A C 1
ATOM 796 O O . LYS A 1 107 ? 7.855 -7.128 5.764 1.00 96.44 107 LYS A O 1
ATOM 801 N N . GLY A 1 108 ? 6.021 -8.433 5.931 1.00 93.25 108 GLY A N 1
ATOM 802 C CA . GLY A 1 108 ? 6.055 -8.516 7.386 1.00 93.25 108 GLY A CA 1
ATOM 803 C C . GLY A 1 108 ? 7.046 -9.579 7.865 1.00 93.25 108 GLY A C 1
ATOM 804 O O . GLY A 1 108 ? 7.738 -10.211 7.063 1.00 93.25 108 GLY A O 1
ATOM 805 N N . ASP A 1 109 ? 7.135 -9.738 9.185 1.00 90.25 109 ASP A N 1
ATOM 806 C CA . ASP A 1 109 ? 8.110 -10.645 9.807 1.00 90.25 109 ASP A CA 1
ATOM 807 C C . ASP A 1 109 ? 7.647 -12.110 9.736 1.00 90.25 109 ASP A C 1
ATOM 809 O O . ASP A 1 109 ? 8.466 -13.030 9.701 1.00 90.25 109 ASP A O 1
ATOM 813 N N . ALA A 1 110 ? 6.330 -12.333 9.686 1.00 90.38 110 ALA A N 1
ATOM 814 C CA . ALA A 1 110 ? 5.749 -13.650 9.486 1.00 90.38 110 ALA A CA 1
ATOM 815 C C . ALA A 1 110 ? 5.770 -14.040 8.000 1.00 90.38 110 ALA A C 1
ATOM 817 O O . ALA A 1 110 ? 5.651 -13.211 7.094 1.00 90.38 110 ALA A O 1
ATOM 818 N N . ILE A 1 111 ? 5.899 -15.341 7.734 1.00 91.00 111 ILE A N 1
ATOM 819 C CA . ILE A 1 111 ? 5.923 -15.862 6.365 1.00 91.00 111 ILE A CA 1
ATOM 820 C C . ILE A 1 111 ? 4.607 -15.508 5.668 1.00 91.00 111 ILE A C 1
ATOM 822 O O . ILE A 1 111 ? 3.534 -15.936 6.080 1.00 91.00 111 ILE A O 1
ATOM 826 N N . GLY A 1 112 ? 4.709 -14.743 4.581 1.00 90.94 112 GLY A N 1
ATOM 827 C CA . GLY A 1 112 ? 3.557 -14.357 3.770 1.00 90.94 112 GLY A CA 1
ATOM 828 C C . GLY A 1 112 ? 2.724 -13.204 4.334 1.00 90.94 112 GLY A C 1
ATOM 829 O O . GLY A 1 112 ? 1.727 -12.862 3.700 1.00 90.94 112 GLY A O 1
ATOM 830 N N . SER A 1 113 ? 3.113 -12.583 5.456 1.00 95.19 113 SER A N 1
ATOM 831 C CA . SER A 1 113 ? 2.435 -11.374 5.932 1.00 95.19 113 SER A CA 1
ATOM 832 C C . SER A 1 113 ? 2.901 -10.130 5.170 1.00 95.19 113 SER A C 1
ATOM 834 O O . SER A 1 113 ? 4.025 -10.050 4.652 1.00 95.19 113 SER A O 1
ATOM 836 N N . VAL A 1 114 ? 2.009 -9.144 5.070 1.00 97.56 114 VAL A N 1
ATOM 837 C CA . VAL A 1 114 ? 2.290 -7.839 4.462 1.00 97.56 114 VAL A CA 1
ATOM 838 C C . VAL A 1 114 ? 2.022 -6.734 5.472 1.00 97.56 114 VAL A C 1
ATOM 840 O O . VAL A 1 114 ? 0.922 -6.611 6.008 1.00 97.56 114 VAL A O 1
ATOM 843 N N . ARG A 1 115 ? 3.039 -5.899 5.678 1.00 97.50 115 ARG A N 1
ATOM 844 C CA . ARG A 1 115 ? 3.040 -4.761 6.591 1.00 97.50 115 ARG A CA 1
ATOM 845 C C . ARG A 1 115 ? 2.829 -3.464 5.817 1.00 97.50 115 ARG A C 1
ATOM 847 O O . ARG A 1 115 ? 3.647 -3.096 4.974 1.00 97.50 115 ARG A O 1
ATOM 854 N N . HIS A 1 116 ? 1.773 -2.743 6.166 1.00 98.25 116 HIS A N 1
ATOM 855 C CA . HIS A 1 116 ? 1.465 -1.407 5.659 1.00 98.25 116 HIS A CA 1
ATOM 856 C C . HIS A 1 116 ? 2.000 -0.382 6.659 1.00 98.25 116 HIS A C 1
ATOM 858 O O . HIS A 1 116 ? 1.641 -0.433 7.838 1.00 98.25 116 HIS A O 1
ATOM 864 N N . VAL A 1 117 ? 2.874 0.521 6.219 1.00 97.62 117 VAL A N 1
ATOM 865 C CA . VAL A 1 117 ? 3.550 1.496 7.084 1.00 97.62 117 VAL A CA 1
ATOM 866 C C . VAL A 1 117 ? 2.768 2.814 7.057 1.00 97.62 117 VAL A C 1
ATOM 868 O O . VAL A 1 117 ? 2.811 3.519 6.043 1.00 97.62 117 VAL A O 1
ATOM 871 N N . PRO A 1 118 ? 2.021 3.161 8.123 1.00 96.88 118 PRO A N 1
ATOM 872 C CA . PRO A 1 118 ? 1.267 4.404 8.164 1.00 96.88 118 PRO A CA 1
ATOM 873 C C . PRO A 1 118 ? 2.193 5.612 8.338 1.00 96.88 118 PRO A C 1
ATOM 875 O O . PRO A 1 118 ? 3.311 5.491 8.844 1.00 96.88 118 PRO A O 1
ATOM 878 N N . ALA A 1 119 ? 1.709 6.797 7.971 1.00 94.88 119 ALA A N 1
ATOM 879 C CA . ALA A 1 119 ? 2.387 8.037 8.332 1.00 94.88 119 ALA A CA 1
ATOM 880 C C . ALA A 1 119 ? 2.509 8.182 9.870 1.00 94.88 119 ALA A C 1
ATOM 882 O O . ALA A 1 119 ? 1.632 7.714 10.607 1.00 94.88 119 ALA A O 1
ATOM 883 N N . PRO A 1 120 ? 3.578 8.820 10.386 1.00 92.31 120 PRO A N 1
ATOM 884 C CA . PRO A 1 120 ? 3.745 9.028 11.822 1.00 92.31 120 PRO A CA 1
ATOM 885 C C . PRO A 1 120 ? 2.578 9.809 12.436 1.00 92.31 120 PRO A C 1
ATOM 887 O O . PRO A 1 120 ? 2.072 10.753 11.836 1.00 92.31 120 PRO A O 1
ATOM 890 N N . GLY A 1 121 ? 2.169 9.434 13.649 1.00 88.88 121 GLY A N 1
ATOM 891 C CA . GLY A 1 121 ? 1.105 10.127 14.387 1.00 88.88 121 GLY A CA 1
ATOM 892 C C . GLY A 1 121 ? -0.320 9.840 13.905 1.00 88.88 121 GLY A C 1
ATOM 893 O O . GLY A 1 121 ? -1.260 10.408 14.455 1.00 88.88 121 GLY A O 1
ATOM 894 N N . MET A 1 122 ? -0.505 8.955 12.922 1.00 89.56 122 MET A N 1
ATOM 895 C CA . MET A 1 122 ? -1.840 8.564 12.476 1.00 89.56 122 MET A CA 1
ATOM 896 C C . MET A 1 122 ? -2.539 7.650 13.495 1.00 89.56 122 MET A C 1
ATOM 898 O O . MET A 1 122 ? -1.886 6.810 14.128 1.00 89.56 122 MET A O 1
ATOM 902 N N . PRO A 1 123 ? -3.871 7.763 13.632 1.00 86.75 123 PRO A N 1
ATOM 903 C CA . PRO A 1 123 ? -4.642 6.902 14.508 1.00 86.75 123 PRO A CA 1
ATOM 904 C C . PRO A 1 123 ? -4.601 5.465 14.000 1.00 86.75 123 PRO A C 1
ATOM 906 O O . PRO A 1 123 ? -4.752 5.185 12.809 1.00 86.75 123 PRO A O 1
ATOM 909 N N . ARG A 1 124 ? -4.389 4.542 14.934 1.00 91.00 124 ARG A N 1
ATOM 910 C CA . ARG A 1 124 ? -4.291 3.115 14.644 1.00 91.00 124 ARG A CA 1
ATOM 911 C C . ARG A 1 124 ? -5.686 2.499 14.525 1.00 91.00 124 ARG A C 1
ATOM 913 O O . ARG A 1 124 ? -6.546 2.830 15.345 1.00 91.00 124 ARG A O 1
ATOM 920 N N . PRO A 1 125 ? -5.935 1.651 13.515 1.00 95.25 125 PRO A N 1
ATOM 921 C CA . PRO A 1 125 ? -7.196 0.935 13.420 1.00 95.25 125 PRO A CA 1
ATOM 922 C C . PRO A 1 125 ? -7.292 -0.138 14.506 1.00 95.25 125 PRO A C 1
ATOM 924 O O . PRO A 1 125 ? -6.291 -0.498 15.134 1.00 95.25 125 PRO A O 1
ATOM 927 N N . GLU A 1 126 ? -8.496 -0.640 14.733 1.00 95.62 126 GLU A N 1
ATOM 928 C CA . GLU A 1 126 ? -8.730 -1.735 15.672 1.00 95.62 126 GLU A CA 1
ATOM 929 C C . GLU A 1 126 ? -8.518 -3.089 14.985 1.00 95.62 126 GLU A C 1
ATOM 931 O O . GLU A 1 126 ? -8.792 -3.261 13.796 1.00 95.62 126 GLU A O 1
ATOM 936 N N . ILE A 1 127 ? -8.034 -4.085 15.729 1.00 96.81 127 ILE A N 1
ATOM 937 C CA . ILE A 1 127 ? -7.960 -5.457 15.214 1.00 96.81 127 ILE A CA 1
ATOM 938 C C . ILE A 1 127 ? -9.385 -5.946 14.927 1.00 96.81 127 ILE A C 1
ATOM 940 O O . ILE A 1 127 ? -10.274 -5.818 15.764 1.00 96.81 127 ILE A O 1
ATOM 944 N N . GLY A 1 128 ? -9.602 -6.515 13.741 1.00 96.75 128 GLY A N 1
ATOM 945 C CA . GLY A 1 128 ? -10.920 -6.927 13.259 1.00 96.75 128 GLY A CA 1
ATOM 946 C C . GLY A 1 128 ? -11.696 -5.840 12.508 1.00 96.75 128 GLY A C 1
ATOM 947 O O . GLY A 1 128 ? -12.690 -6.168 11.856 1.00 96.75 128 GLY A O 1
ATOM 948 N N . GLU A 1 129 ? -11.240 -4.584 12.524 1.00 97.25 129 GLU A N 1
ATOM 949 C CA . GLU A 1 129 ? -11.848 -3.496 11.751 1.00 97.25 129 GLU A CA 1
ATOM 950 C C . GLU A 1 129 ? -11.761 -3.779 10.245 1.00 97.25 129 GLU A C 1
ATOM 952 O O . GLU A 1 129 ? -10.767 -4.316 9.749 1.00 97.25 129 GLU A O 1
ATOM 957 N N . THR A 1 130 ? -12.813 -3.423 9.504 1.00 98.31 130 THR A N 1
ATOM 958 C CA . THR A 1 130 ? -12.824 -3.505 8.039 1.00 98.31 130 THR A CA 1
ATOM 959 C C . THR A 1 130 ? -12.485 -2.146 7.444 1.00 98.31 130 THR A C 1
ATOM 961 O O . THR A 1 130 ? -13.149 -1.153 7.737 1.00 98.31 130 THR A O 1
ATOM 964 N N . LEU A 1 131 ? -11.467 -2.117 6.589 1.00 98.38 131 LEU A N 1
ATOM 965 C CA . LEU A 1 131 ? -10.952 -0.916 5.941 1.00 98.38 131 LEU A CA 1
ATOM 966 C C . LEU A 1 131 ? -11.082 -1.038 4.423 1.00 98.38 131 LEU A C 1
ATOM 968 O O . LEU A 1 131 ? -10.916 -2.124 3.859 1.00 98.38 131 LEU A O 1
ATOM 972 N N . THR A 1 132 ? -11.322 0.091 3.758 1.00 98.69 132 THR A N 1
ATOM 973 C CA . THR A 1 132 ? -11.182 0.191 2.301 1.00 98.69 132 THR A CA 1
ATOM 974 C C . THR A 1 132 ? -9.751 0.587 1.964 1.00 98.69 132 THR A C 1
ATOM 976 O O . THR A 1 132 ? -9.249 1.60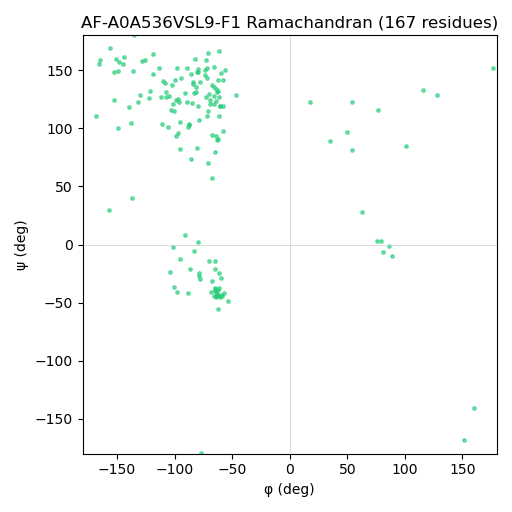5 2.428 1.00 98.69 132 THR A O 1
ATOM 979 N N . LEU A 1 133 ? -9.079 -0.226 1.165 1.00 98.75 133 LEU A N 1
ATOM 980 C CA . LEU A 1 133 ? -7.750 0.031 0.636 1.00 98.75 133 LEU A CA 1
ATOM 981 C C . LEU A 1 133 ? -7.866 0.895 -0.613 1.00 98.75 133 LEU A C 1
ATOM 983 O O . LEU A 1 133 ? -8.703 0.612 -1.467 1.00 98.75 133 LEU A O 1
ATOM 987 N N . GLU A 1 134 ? -6.982 1.874 -0.751 1.00 98.62 134 GLU A N 1
ATOM 988 C CA . GLU A 1 134 ? -6.827 2.677 -1.962 1.00 98.62 134 GLU A CA 1
ATOM 989 C C . GLU A 1 134 ? -5.334 2.904 -2.219 1.00 98.62 134 GLU A C 1
ATOM 991 O O . GLU A 1 134 ? -4.643 3.490 -1.385 1.00 98.62 134 GLU A O 1
ATOM 996 N N . ILE A 1 135 ? -4.820 2.427 -3.353 1.00 98.62 135 ILE A N 1
ATOM 997 C CA . ILE A 1 135 ? -3.414 2.639 -3.735 1.00 98.62 135 ILE A CA 1
ATOM 998 C C . ILE A 1 135 ? -3.244 3.934 -4.533 1.00 98.62 135 ILE A C 1
ATOM 1000 O O . ILE A 1 135 ? -4.139 4.351 -5.270 1.00 98.62 135 ILE A O 1
ATOM 1004 N N . ASP A 1 136 ? -2.058 4.535 -4.452 1.00 98.38 136 ASP A N 1
ATOM 1005 C CA . ASP A 1 136 ? -1.624 5.567 -5.394 1.00 98.38 136 ASP A CA 1
ATOM 1006 C C . ASP A 1 136 ? -1.431 4.933 -6.780 1.00 98.38 136 ASP A C 1
ATOM 1008 O O . ASP A 1 136 ? -0.390 4.350 -7.110 1.00 98.38 136 ASP A O 1
ATOM 1012 N N . TRP A 1 137 ? -2.485 5.008 -7.592 1.00 98.12 137 TRP A N 1
ATOM 1013 C CA . TRP A 1 137 ? -2.526 4.357 -8.894 1.00 98.12 137 TRP A CA 1
ATOM 1014 C C . TRP A 1 137 ? -1.498 4.931 -9.871 1.00 98.12 137 TRP A C 1
ATOM 1016 O O . TRP A 1 137 ? -0.874 4.184 -10.627 1.00 98.12 137 TRP A O 1
ATOM 1026 N N . GLN A 1 138 ? -1.310 6.248 -9.869 1.00 97.75 138 GLN A N 1
ATOM 1027 C CA . GLN A 1 138 ? -0.371 6.937 -10.747 1.00 97.75 138 GLN A CA 1
ATOM 1028 C C . GLN A 1 138 ? 1.053 6.442 -10.484 1.00 97.75 138 GLN A C 1
ATOM 1030 O O . GLN A 1 138 ? 1.780 6.102 -11.429 1.00 97.75 138 GLN A O 1
ATOM 1035 N N . ARG A 1 139 ? 1.422 6.321 -9.205 1.00 96.19 139 ARG A N 1
ATOM 1036 C CA . ARG A 1 139 ? 2.688 5.719 -8.788 1.00 96.19 139 ARG A CA 1
ATOM 1037 C C . ARG A 1 139 ? 2.784 4.254 -9.207 1.00 96.19 139 ARG A C 1
ATOM 1039 O O . ARG A 1 139 ? 3.736 3.894 -9.903 1.00 96.19 139 ARG A O 1
ATOM 1046 N N . ARG A 1 140 ? 1.816 3.412 -8.815 1.00 97.50 140 ARG A N 1
ATOM 1047 C CA . ARG A 1 140 ? 1.824 1.968 -9.117 1.00 97.50 140 ARG A CA 1
ATOM 1048 C C . ARG A 1 140 ? 1.990 1.717 -10.612 1.00 97.50 140 ARG A C 1
ATOM 1050 O O . ARG A 1 140 ? 2.840 0.927 -11.017 1.00 97.50 140 ARG A O 1
ATOM 1057 N N . TYR A 1 141 ? 1.211 2.408 -11.437 1.00 97.44 141 TYR A N 1
ATOM 1058 C CA . TYR A 1 141 ? 1.245 2.229 -12.882 1.00 97.44 141 TYR A CA 1
ATOM 1059 C C . TYR A 1 141 ? 2.591 2.652 -13.488 1.00 97.44 141 TYR A C 1
ATOM 1061 O O . TYR A 1 141 ? 3.107 1.983 -14.385 1.00 97.44 141 TYR A O 1
ATOM 1069 N N . SER A 1 142 ? 3.205 3.718 -12.968 1.00 96.19 142 SER A N 1
ATOM 1070 C CA . SER A 1 142 ? 4.551 4.138 -13.381 1.00 96.19 142 SER A CA 1
ATOM 1071 C C . SER A 1 142 ? 5.603 3.077 -13.041 1.00 96.19 142 SER A C 1
ATOM 1073 O O . SER A 1 142 ? 6.413 2.723 -13.901 1.00 96.19 142 SER A O 1
ATOM 1075 N N . LEU A 1 143 ? 5.534 2.493 -11.838 1.00 95.25 143 LEU A N 1
ATOM 1076 C CA . LEU A 1 143 ? 6.409 1.393 -11.422 1.00 95.25 143 LEU A CA 1
ATOM 1077 C C . LEU A 1 143 ? 6.208 0.137 -12.283 1.00 95.25 143 LEU A C 1
ATOM 1079 O O . LEU A 1 143 ? 7.191 -0.454 -12.718 1.00 95.25 143 LEU A O 1
ATOM 1083 N N . MET A 1 144 ? 4.964 -0.233 -12.609 1.00 94.94 144 MET A N 1
ATOM 1084 C CA . MET A 1 144 ? 4.665 -1.365 -13.503 1.00 94.94 144 MET A CA 1
ATOM 1085 C C . MET A 1 144 ? 5.284 -1.179 -14.896 1.00 94.94 144 MET A C 1
ATOM 1087 O O . MET A 1 144 ? 5.879 -2.109 -15.450 1.00 94.94 144 MET A O 1
ATOM 1091 N N . ARG A 1 145 ? 5.177 0.031 -15.465 1.00 96.12 145 ARG A N 1
ATOM 1092 C CA . ARG A 1 145 ? 5.781 0.359 -16.766 1.00 96.12 145 ARG A CA 1
ATOM 1093 C C . ARG A 1 145 ? 7.302 0.259 -16.719 1.00 96.12 145 ARG A C 1
ATOM 1095 O O . ARG A 1 145 ? 7.892 -0.325 -17.625 1.00 96.12 145 ARG A O 1
ATOM 1102 N N . LEU A 1 146 ? 7.925 0.788 -15.667 1.00 93.75 146 LEU A N 1
ATOM 1103 C CA . LEU A 1 146 ? 9.377 0.746 -15.507 1.00 93.75 146 LEU A CA 1
ATOM 1104 C C . LEU A 1 146 ? 9.888 -0.682 -15.259 1.00 93.75 146 LEU A C 1
ATOM 1106 O O . LEU A 1 146 ? 10.866 -1.091 -15.877 1.00 93.75 146 LEU A O 1
ATOM 1110 N N . HIS A 1 147 ? 9.186 -1.472 -14.447 1.00 91.31 147 HIS A N 1
ATOM 1111 C CA . HIS A 1 147 ? 9.487 -2.888 -14.229 1.00 91.31 147 HIS A CA 1
ATOM 1112 C C . HIS A 1 147 ? 9.431 -3.682 -15.544 1.00 91.31 147 HIS A C 1
ATOM 1114 O O . HIS A 1 147 ? 10.332 -4.459 -15.854 1.00 91.31 147 HIS A O 1
ATOM 1120 N N . THR A 1 148 ? 8.403 -3.440 -16.362 1.00 92.50 148 THR A N 1
ATOM 1121 C CA . THR A 1 148 ? 8.273 -4.068 -17.686 1.00 92.50 148 THR A CA 1
ATOM 1122 C C . THR A 1 148 ? 9.411 -3.646 -18.618 1.00 92.50 148 THR A C 1
ATOM 1124 O O . THR A 1 148 ? 10.022 -4.491 -19.270 1.00 92.50 148 THR A O 1
ATOM 1127 N N . ALA A 1 149 ? 9.744 -2.352 -18.653 1.00 92.19 149 ALA A N 1
ATOM 1128 C CA . ALA A 1 149 ? 10.854 -1.843 -19.455 1.00 92.19 149 ALA A CA 1
ATOM 1129 C C . ALA A 1 149 ? 12.202 -2.447 -19.028 1.00 92.19 149 ALA A C 1
ATOM 1131 O O . ALA A 1 149 ? 13.023 -2.762 -19.888 1.00 92.19 149 ALA A O 1
ATOM 1132 N N . LEU A 1 150 ? 12.414 -2.666 -17.726 1.00 89.50 150 LEU A N 1
ATOM 1133 C CA . LEU A 1 150 ? 13.625 -3.295 -17.202 1.00 89.50 150 LEU A CA 1
ATOM 1134 C C . LEU A 1 150 ? 13.774 -4.750 -17.679 1.00 89.50 150 LEU A C 1
ATOM 1136 O O . LEU A 1 150 ? 14.876 -5.141 -18.059 1.00 89.50 150 LEU A O 1
ATOM 1140 N N . HIS A 1 151 ? 12.685 -5.526 -17.733 1.00 88.19 151 HIS A N 1
ATOM 1141 C CA . HIS A 1 151 ? 12.714 -6.884 -18.305 1.00 88.19 151 HIS A CA 1
ATOM 1142 C C . HIS A 1 151 ? 13.027 -6.895 -19.798 1.00 88.19 151 HIS A C 1
ATOM 1144 O O . HIS A 1 151 ? 13.754 -7.760 -20.278 1.00 88.19 151 HIS A O 1
ATOM 1150 N N . VAL A 1 152 ? 12.503 -5.928 -20.551 1.00 90.44 152 VAL A N 1
ATOM 1151 C CA . VAL A 1 152 ? 12.852 -5.800 -21.973 1.00 90.44 152 VAL A CA 1
ATOM 1152 C C . VAL A 1 152 ? 14.330 -5.437 -22.122 1.00 90.44 152 VAL A C 1
ATOM 1154 O O . VAL A 1 152 ? 15.038 -6.040 -22.925 1.00 90.44 152 VAL A O 1
ATOM 1157 N N . MET A 1 153 ? 14.820 -4.491 -21.318 1.00 88.06 153 MET A N 1
ATOM 1158 C CA . MET A 1 153 ? 16.213 -4.047 -21.359 1.00 88.06 153 MET A CA 1
ATOM 1159 C C . MET A 1 153 ? 17.193 -5.175 -21.017 1.00 88.06 153 MET A C 1
ATOM 1161 O O . MET A 1 153 ? 18.228 -5.297 -21.672 1.00 88.06 153 MET A O 1
ATOM 1165 N N . SER A 1 154 ? 16.864 -6.029 -20.043 1.00 85.19 154 SER A N 1
ATOM 1166 C CA . SER A 1 154 ? 17.717 -7.160 -19.652 1.00 85.19 154 SER A CA 1
ATOM 1167 C C . SER A 1 154 ? 17.883 -8.209 -20.758 1.00 85.19 154 SER A C 1
ATOM 1169 O O . SER A 1 154 ? 18.872 -8.935 -20.758 1.00 85.19 154 SER A O 1
ATOM 1171 N N . CYS A 1 155 ? 16.970 -8.257 -21.734 1.00 86.44 155 CYS A N 1
ATOM 1172 C CA . CYS A 1 155 ? 17.106 -9.113 -22.915 1.00 86.44 155 CYS A CA 1
ATOM 1173 C C . CYS A 1 155 ? 18.053 -8.527 -23.977 1.00 86.44 155 CYS A C 1
ATOM 1175 O O . CYS A 1 155 ? 18.581 -9.269 -24.801 1.00 86.44 155 CYS A O 1
ATOM 1177 N N . VAL A 1 156 ? 18.241 -7.204 -23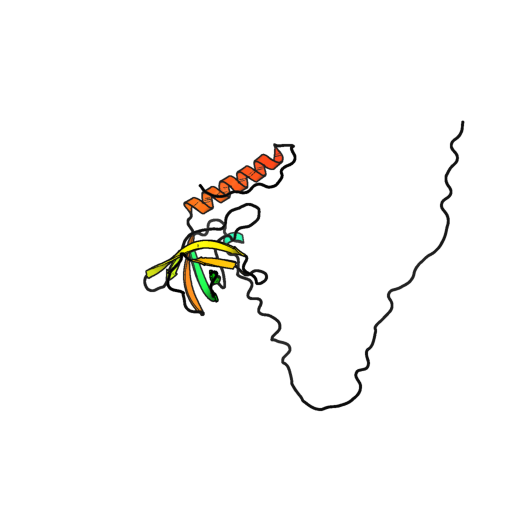.992 1.00 88.50 156 VAL A N 1
ATOM 1178 C CA . VAL A 1 156 ? 18.997 -6.493 -25.038 1.00 88.50 156 VAL A CA 1
ATOM 1179 C C . VAL A 1 156 ? 20.416 -6.155 -24.579 1.00 88.50 156 VAL A C 1
ATOM 1181 O O . VAL A 1 156 ? 21.358 -6.210 -25.370 1.00 88.50 156 VAL A O 1
ATOM 1184 N N . VAL A 1 157 ? 20.592 -5.810 -23.302 1.00 85.00 157 VAL A N 1
ATOM 1185 C CA . VAL A 1 157 ? 21.892 -5.425 -22.743 1.00 85.00 157 VAL A CA 1
ATOM 1186 C C . VAL A 1 157 ? 22.645 -6.665 -22.270 1.00 85.00 157 VAL A C 1
ATOM 1188 O O . VAL A 1 157 ? 22.389 -7.197 -21.194 1.00 85.00 157 VAL A O 1
ATOM 1191 N N . VAL A 1 158 ? 23.626 -7.102 -23.061 1.00 80.31 158 VAL A N 1
ATOM 1192 C CA . VAL A 1 158 ? 24.522 -8.216 -22.713 1.00 80.31 158 VAL A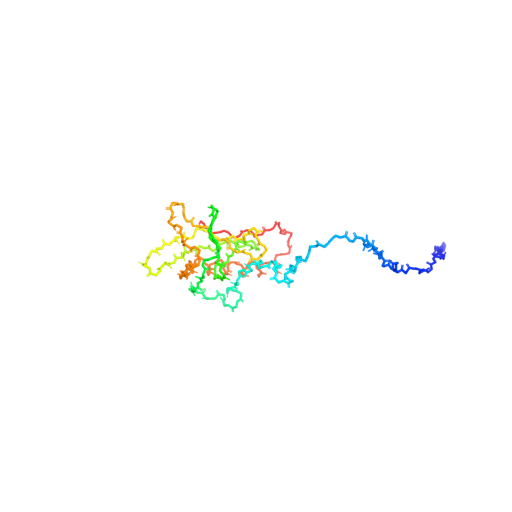 CA 1
ATOM 1193 C C . VAL A 1 158 ? 25.698 -7.691 -21.885 1.00 80.31 158 VAL A C 1
ATOM 1195 O O . VAL A 1 158 ? 26.820 -7.549 -22.368 1.00 80.31 158 VAL A O 1
ATOM 1198 N N . ALA A 1 159 ? 25.420 -7.352 -20.630 1.00 78.88 159 ALA A N 1
ATOM 1199 C CA . ALA A 1 159 ? 26.420 -6.948 -19.649 1.00 78.88 159 ALA A CA 1
ATOM 1200 C C . ALA A 1 159 ? 26.029 -7.445 -18.254 1.00 78.88 159 ALA A C 1
ATOM 1202 O O . ALA A 1 159 ? 24.853 -7.662 -17.960 1.00 78.88 159 ALA A O 1
ATOM 1203 N N . SER A 1 160 ? 27.018 -7.605 -17.377 1.00 71.88 160 SER A N 1
ATOM 1204 C CA . SER A 1 160 ? 26.768 -7.948 -15.979 1.00 71.88 160 SER A CA 1
ATOM 1205 C C . SER A 1 160 ? 26.005 -6.817 -15.288 1.00 71.88 160 SER A C 1
ATOM 1207 O O . SER A 1 160 ? 26.476 -5.681 -15.248 1.00 71.88 160 SER A O 1
ATOM 1209 N N . VAL A 1 161 ? 24.848 -7.134 -14.711 1.00 69.94 161 VAL A N 1
ATOM 1210 C CA . VAL A 1 161 ? 24.038 -6.205 -13.913 1.00 69.94 161 VAL A CA 1
ATOM 1211 C C . VAL A 1 161 ? 24.119 -6.578 -12.434 1.00 69.94 161 VAL A C 1
ATOM 1213 O O . VAL A 1 161 ? 23.934 -7.735 -12.067 1.00 69.94 161 VAL A O 1
ATOM 1216 N N . SER A 1 162 ? 24.393 -5.597 -11.572 1.00 67.00 162 SER A N 1
ATOM 1217 C CA . SER A 1 162 ? 24.539 -5.778 -10.117 1.00 67.00 162 SER A CA 1
ATOM 1218 C C . SER A 1 162 ? 23.232 -5.588 -9.323 1.00 67.00 162 SER A C 1
ATOM 1220 O O . SER A 1 162 ? 23.255 -5.602 -8.095 1.00 67.00 162 SER A O 1
ATOM 1222 N N . GLY A 1 163 ? 22.091 -5.460 -10.014 1.00 63.03 163 GLY A N 1
ATOM 1223 C CA . GLY A 1 163 ? 20.754 -5.272 -9.437 1.00 63.03 163 GLY A CA 1
ATOM 1224 C C . GLY A 1 163 ? 20.142 -3.914 -9.798 1.00 63.03 163 GLY A C 1
ATOM 1225 O O . GLY A 1 163 ? 20.802 -2.885 -9.703 1.00 63.03 163 GLY A O 1
ATOM 1226 N N . GLY A 1 164 ? 18.878 -3.910 -10.237 1.00 65.75 164 GLY A N 1
ATOM 1227 C CA . GLY A 1 164 ? 18.120 -2.696 -10.556 1.00 65.75 164 GLY A CA 1
ATOM 1228 C C . GLY A 1 164 ? 17.175 -2.335 -9.414 1.00 65.75 164 GLY A C 1
ATOM 1229 O O . GLY A 1 164 ? 16.260 -3.101 -9.119 1.00 65.75 164 GLY A O 1
ATOM 1230 N N . ASN A 1 165 ? 17.398 -1.192 -8.766 1.00 73.19 165 ASN A N 1
ATOM 1231 C CA . ASN A 1 165 ? 16.458 -0.632 -7.799 1.00 73.19 165 ASN A CA 1
ATOM 1232 C C . ASN A 1 165 ? 15.626 0.450 -8.490 1.00 73.19 165 ASN A C 1
ATOM 1234 O O . ASN A 1 165 ? 16.176 1.381 -9.076 1.00 73.19 165 ASN A O 1
ATOM 1238 N N . ILE A 1 166 ? 14.310 0.299 -8.430 1.00 70.19 166 ILE A N 1
ATOM 1239 C CA . ILE A 1 166 ? 13.336 1.232 -8.967 1.00 70.19 166 ILE A CA 1
ATOM 1240 C C . ILE A 1 166 ? 12.625 1.879 -7.779 1.00 70.19 166 ILE A C 1
ATOM 1242 O O . ILE A 1 166 ? 11.741 1.280 -7.159 1.00 70.19 166 ILE A O 1
ATOM 1246 N N . ALA A 1 167 ? 13.011 3.119 -7.496 1.00 65.50 167 ALA A N 1
ATOM 1247 C CA . ALA A 1 167 ? 12.354 4.005 -6.549 1.00 65.50 167 ALA A CA 1
ATOM 1248 C C . ALA A 1 167 ? 11.731 5.194 -7.306 1.00 65.50 167 ALA A C 1
ATOM 1250 O O . ALA A 1 167 ? 12.206 5.530 -8.391 1.00 65.50 167 ALA A O 1
ATOM 1251 N N . PRO A 1 168 ? 10.653 5.797 -6.782 1.00 59.16 168 PRO A N 1
ATOM 1252 C CA . PRO A 1 168 ? 10.212 7.118 -7.237 1.00 59.16 168 PRO A CA 1
ATOM 1253 C C . PRO A 1 168 ? 11.291 8.185 -6.976 1.00 59.16 168 PRO A C 1
ATOM 1255 O O . PRO A 1 168 ? 12.196 7.956 -6.167 1.00 59.16 168 PRO A O 1
ATOM 1258 N N . ASP A 1 169 ? 11.112 9.351 -7.593 1.00 53.75 169 ASP A N 1
ATOM 1259 C CA . ASP A 1 169 ? 11.737 10.604 -7.155 1.00 53.75 169 ASP A CA 1
ATOM 1260 C C . ASP A 1 169 ? 11.226 11.039 -5.766 1.00 53.75 169 ASP A C 1
ATOM 1262 O O . ASP A 1 169 ? 10.047 10.738 -5.439 1.00 53.75 169 ASP A O 1
#

Solvent-accessible surface area (backbone atoms only — not comparable to full-atom values): 10654 Å² total; per-residue (Å²): 140,81,86,82,84,85,82,83,85,87,88,80,83,88,82,82,86,82,73,84,83,79,77,83,85,81,82,90,79,95,71,94,70,83,70,73,96,79,76,81,72,87,64,68,51,29,42,61,48,40,77,82,38,78,80,60,53,63,51,78,29,36,31,67,42,75,54,96,82,26,39,29,36,54,37,39,61,69,47,45,44,53,95,40,40,58,38,36,36,35,32,40,32,41,90,88,70,51,74,41,48,25,72,31,22,32,66,38,93,52,78,60,27,45,27,37,23,57,48,88,92,58,83,78,78,54,73,67,41,65,31,39,40,36,52,43,56,73,60,52,53,52,50,51,52,51,53,52,50,50,58,56,45,62,75,70,52,92,65,94,76,94,76,69,78,48,69,82,134

Secondary structure (DSSP, 8-state):
-PPPPPPPPP--------------------------S--S----PPEEGGGT-TT--EEEEEEEEEETTEEEESEESSPPSBTTBPPP-EEEE-TTS-EEEEEEEEE-SSTT-EEEEEPTTPPPPPTT-EEEEEE-HHHHHHHHHHHHHHHHHHHH--S------B---

Foldseek 3Di:
DDDDDDDDDDDDDDDDDDDDPPDDPDDDDDDPPPPPPPPPDPLLQAAEVCVVPVQDFKDKWFWADDDPQATWTSYDPWDADDQLFFTWWFWWAAPVGDTFTFPGKHADPGVNIIGTGTDPPDDDDDHGGMTMTGTPNVSSVVSVVVVVVVVVVVVVDPDDDPGHHDDDD

Sequence (169 aa):
MSPTPRVAGPGEQADACPLQRCLRISSTASANICIPELFLTDAMITALLFRDDAYLKTASARVLAVHELGIELDRTIFYPLGGGQAGDTGALLRANGERIPILDTRKGDAIGSVRHVPAPGMPRPEIGETLTLEIDWQRRYSLMRLHTALHVMSCVVVASVSGGNIAPD